Protein AF-A0A556QRV3-F1 (afdb_monomer)

Sequence (104 aa):
MDIDFEKFRHLDGCNVLVKPARPDDQNAVGLRGTIRVHELPTNQGIVKIEIVVSYPERSDMNGRPAHEEIIPLSHTDVMRLLNSEIGDTRVYEFTLDDGGRSVP

Nearest PDB structures (foldseek):
  8vu3-assembly1_e  TM=3.237E-01  e=3.297E+00  Parathermosynechococcus lividus
  1kia-assembly1_D  TM=2.420E-01  e=1.167E+00  Rattus norvegicus

Mean predicted aligned error: 10.45 Å

pLDDT: mean 71.18, std 15.68, range [30.67, 90.38]

Foldseek 3Di:
DADACVVCVVQAQFKEFEFEPDCPPDPRPGFIWGKHWDQDPPPRRHIWIWTWTFDPDPDPPPPDRPDIDIGTDDPVQVVQQVVQQDPPRSYTYGYDDPPPDDDD

Structure (mmCIF, N/CA/C/O backbone):
data_AF-A0A556QRV3-F1
#
_entry.id   AF-A0A556QRV3-F1
#
loop_
_atom_site.group_PDB
_atom_site.id
_atom_site.type_symbol
_atom_site.label_atom_id
_atom_site.label_alt_id
_atom_site.label_comp_id
_atom_site.label_asym_id
_atom_site.label_entity_id
_atom_site.label_seq_id
_atom_site.pdbx_PDB_ins_code
_atom_site.Cartn_x
_atom_site.Cartn_y
_atom_site.Cartn_z
_atom_site.occupancy
_atom_site.B_iso_or_equiv
_atom_site.auth_seq_id
_atom_site.auth_comp_id
_atom_site.auth_asym_id
_atom_site.auth_atom_id
_atom_site.pdbx_PDB_model_num
ATOM 1 N N . MET A 1 1 ? -7.656 15.576 8.539 1.00 52.19 1 MET A N 1
ATOM 2 C CA . MET A 1 1 ? -8.681 14.809 7.810 1.00 52.19 1 MET A CA 1
ATOM 3 C C . MET A 1 1 ? -8.397 13.366 8.148 1.00 52.19 1 MET A C 1
ATOM 5 O O . MET A 1 1 ? -7.306 12.898 7.844 1.00 52.19 1 MET A O 1
ATOM 9 N N . ASP A 1 2 ? -9.286 12.765 8.922 1.00 58.22 2 ASP A N 1
ATOM 10 C CA . ASP A 1 2 ? -9.030 11.547 9.688 1.00 58.22 2 ASP A CA 1
ATOM 11 C C . ASP A 1 2 ? -9.337 10.302 8.840 1.00 58.22 2 ASP A C 1
ATOM 13 O O . ASP A 1 2 ? -10.353 10.243 8.147 1.00 58.22 2 ASP A O 1
ATOM 17 N N . ILE A 1 3 ? -8.419 9.335 8.848 1.00 63.91 3 ILE A N 1
ATOM 18 C CA . ILE A 1 3 ? -8.526 8.047 8.149 1.00 63.91 3 ILE A CA 1
ATOM 19 C C . ILE A 1 3 ? -9.089 7.041 9.155 1.00 63.91 3 ILE A C 1
ATOM 21 O O . ILE A 1 3 ? -8.536 6.902 10.234 1.00 63.91 3 ILE A O 1
ATOM 25 N N . ASP A 1 4 ? -10.178 6.354 8.821 1.00 69.38 4 ASP A N 1
ATOM 26 C CA . ASP A 1 4 ? -10.900 5.464 9.743 1.00 69.38 4 ASP A CA 1
ATOM 27 C C . ASP A 1 4 ? -10.250 4.068 9.834 1.00 69.38 4 ASP A C 1
ATOM 29 O O . ASP A 1 4 ? -10.329 3.291 8.883 1.00 69.38 4 ASP A O 1
ATOM 33 N N . PHE A 1 5 ? -9.619 3.731 10.964 1.00 69.56 5 PHE A N 1
ATOM 34 C CA . PHE A 1 5 ? -8.865 2.478 11.154 1.00 69.56 5 PHE A CA 1
ATOM 35 C C . PHE A 1 5 ? -9.623 1.222 10.741 1.00 69.56 5 PHE A C 1
ATOM 37 O O . PHE A 1 5 ? -9.066 0.378 10.034 1.00 69.56 5 PHE A O 1
ATOM 44 N N . GLU A 1 6 ? -10.896 1.101 11.114 1.00 73.00 6 GLU A N 1
ATOM 45 C CA . GLU A 1 6 ? -11.671 -0.100 10.801 1.00 73.0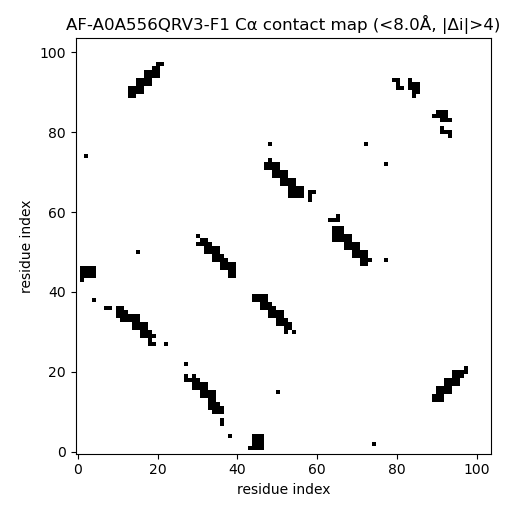0 6 GLU A CA 1
ATOM 46 C C . GLU A 1 6 ? -11.853 -0.285 9.295 1.00 73.00 6 GLU A C 1
ATOM 48 O O . GLU A 1 6 ? -11.839 -1.414 8.797 1.00 73.00 6 GLU A O 1
ATOM 53 N N . LYS A 1 7 ? -11.929 0.820 8.545 1.00 74.06 7 LYS A N 1
ATOM 54 C CA . LYS A 1 7 ? -12.029 0.773 7.087 1.00 74.06 7 LYS A CA 1
ATOM 55 C C . LYS A 1 7 ? -10.744 0.326 6.424 1.00 74.06 7 LYS A C 1
ATOM 57 O O . LYS A 1 7 ? -10.844 -0.256 5.359 1.00 74.06 7 LYS A O 1
ATOM 62 N N . PHE A 1 8 ? -9.571 0.556 7.011 1.00 78.88 8 PHE A N 1
ATOM 63 C CA . PHE A 1 8 ? -8.283 0.245 6.372 1.00 78.88 8 PHE A CA 1
ATOM 64 C C . PHE A 1 8 ? -7.564 -0.954 6.980 1.00 78.88 8 PHE A C 1
ATOM 66 O O . PHE A 1 8 ? -6.621 -1.458 6.381 1.00 78.88 8 PHE A O 1
ATOM 73 N N . ARG A 1 9 ? -8.035 -1.479 8.113 1.00 82.75 9 ARG A N 1
ATOM 74 C CA . ARG A 1 9 ? -7.471 -2.668 8.765 1.00 82.75 9 ARG A CA 1
ATOM 75 C C . ARG A 1 9 ? -7.358 -3.876 7.832 1.00 82.75 9 ARG A C 1
ATOM 77 O O . ARG A 1 9 ? -6.449 -4.680 7.986 1.00 82.75 9 ARG A O 1
ATOM 84 N N . HIS A 1 10 ? -8.260 -4.011 6.860 1.00 83.88 10 HIS A N 1
ATOM 85 C CA . HIS A 1 10 ? -8.222 -5.108 5.891 1.00 83.88 10 HIS A CA 1
ATOM 86 C C . HIS A 1 10 ? -7.042 -5.026 4.905 1.00 83.88 10 HIS A C 1
ATOM 88 O O . HIS A 1 10 ? -6.748 -6.029 4.258 1.00 83.88 10 HIS A O 1
ATOM 94 N N . LEU A 1 11 ? -6.394 -3.861 4.783 1.00 85.50 11 LEU A N 1
ATOM 95 C CA . LEU A 1 11 ? -5.189 -3.674 3.974 1.00 85.50 11 LEU A CA 1
ATOM 96 C C . LEU A 1 11 ? -3.930 -4.171 4.677 1.00 85.50 11 LEU A C 1
ATOM 98 O O . LEU A 1 11 ? -2.942 -4.448 4.003 1.00 85.50 11 LEU A O 1
ATOM 102 N N . ASP A 1 12 ? -3.940 -4.275 6.006 1.00 88.25 12 ASP A N 1
ATOM 103 C CA . ASP A 1 12 ? -2.768 -4.711 6.758 1.00 88.25 12 ASP A CA 1
ATOM 104 C C . ASP A 1 12 ? -2.344 -6.122 6.326 1.00 88.25 12 ASP A C 1
ATOM 106 O O . ASP A 1 12 ? -3.156 -7.048 6.267 1.00 88.25 12 ASP A O 1
ATOM 110 N N . GLY A 1 13 ? -1.073 -6.272 5.954 1.00 87.38 13 GLY A N 1
ATOM 111 C CA . GLY A 1 13 ? -0.528 -7.522 5.429 1.00 87.38 13 GLY A CA 1
ATOM 112 C C . GLY A 1 13 ? -0.846 -7.806 3.956 1.00 87.38 13 GLY A C 1
ATOM 113 O O . GLY A 1 13 ? -0.403 -8.833 3.440 1.00 87.38 13 GLY A O 1
ATOM 114 N N . CYS A 1 14 ? -1.579 -6.936 3.253 1.00 89.38 14 CYS A N 1
ATOM 115 C CA . CYS A 1 14 ? -1.828 -7.114 1.822 1.00 89.3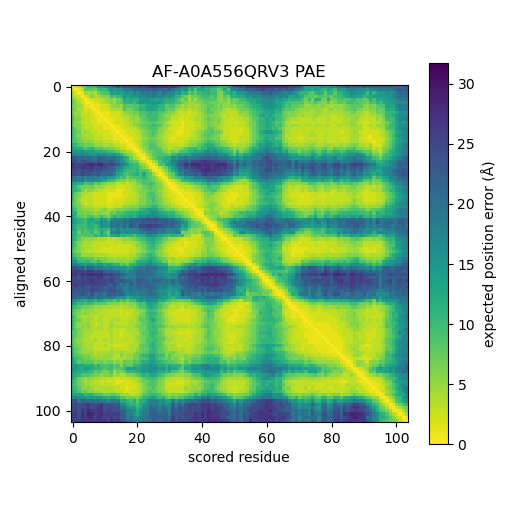8 14 CYS A CA 1
ATOM 116 C C . CYS A 1 14 ? -0.567 -6.846 0.993 1.00 89.38 14 CYS A C 1
ATOM 118 O O . CYS A 1 14 ? 0.260 -5.988 1.318 1.00 89.38 14 CYS A O 1
ATOM 120 N N . ASN A 1 15 ? -0.444 -7.581 -0.112 1.00 88.56 15 ASN A N 1
ATOM 121 C CA . ASN A 1 15 ? 0.677 -7.442 -1.031 1.00 88.56 15 ASN A CA 1
ATOM 122 C C . ASN A 1 15 ? 0.490 -6.206 -1.909 1.00 88.56 15 ASN A C 1
ATOM 124 O O . ASN A 1 15 ? -0.604 -5.949 -2.415 1.00 88.56 15 ASN A O 1
ATOM 128 N N . VAL A 1 16 ? 1.580 -5.487 -2.157 1.00 87.94 16 VAL A N 1
ATOM 129 C CA . VAL A 1 16 ? 1.592 -4.348 -3.072 1.00 87.94 16 VAL A CA 1
ATOM 130 C C . VAL A 1 16 ? 2.747 -4.459 -4.058 1.00 87.94 16 VAL A C 1
ATOM 132 O O . VAL A 1 16 ? 3.872 -4.813 -3.704 1.00 87.94 16 VAL A O 1
ATOM 135 N N . LEU A 1 17 ? 2.450 -4.175 -5.320 1.00 87.06 17 LEU A N 1
ATOM 136 C CA . LEU A 1 17 ? 3.421 -4.039 -6.392 1.00 87.06 17 LEU A CA 1
ATOM 137 C C . LEU A 1 17 ? 3.767 -2.563 -6.539 1.00 87.06 17 LEU A C 1
ATOM 139 O O . LEU A 1 17 ? 2.948 -1.761 -6.984 1.00 87.06 17 LEU A O 1
ATOM 143 N N . VAL A 1 18 ? 4.989 -2.216 -6.162 1.00 82.69 18 VAL A N 1
ATOM 144 C CA . VAL A 1 18 ? 5.518 -0.861 -6.245 1.00 82.69 18 VAL A CA 1
ATOM 145 C C . VAL A 1 18 ? 6.235 -0.695 -7.581 1.00 82.69 18 VAL A C 1
ATOM 147 O O . VAL A 1 18 ? 7.248 -1.339 -7.854 1.00 82.69 18 VAL A O 1
ATOM 150 N N . LYS A 1 19 ? 5.688 0.162 -8.439 1.00 79.06 19 LYS A N 1
ATOM 151 C CA . LYS A 1 19 ? 6.239 0.506 -9.750 1.00 79.06 19 LYS A CA 1
ATOM 152 C C . LYS A 1 19 ? 6.945 1.864 -9.671 1.00 79.06 19 LYS A C 1
ATOM 154 O O . LYS A 1 19 ? 6.394 2.792 -9.079 1.00 79.06 19 LYS A O 1
ATOM 159 N N . PRO A 1 20 ? 8.128 2.033 -10.274 1.00 69.38 20 PRO A N 1
ATOM 160 C CA . PRO A 1 20 ? 8.723 3.358 -10.425 1.00 69.38 20 PRO A CA 1
ATOM 161 C C . PRO A 1 20 ? 7.917 4.193 -11.441 1.00 69.38 20 PRO A C 1
ATOM 163 O O . PRO A 1 20 ? 7.510 3.661 -12.474 1.00 69.38 20 PRO A O 1
ATOM 166 N N . ALA A 1 21 ? 7.686 5.493 -11.189 1.00 65.94 21 ALA A N 1
ATOM 167 C CA . ALA A 1 21 ? 6.993 6.368 -12.155 1.00 65.94 21 ALA A CA 1
ATOM 168 C C . ALA A 1 21 ? 7.780 6.569 -13.453 1.00 65.94 21 ALA A C 1
ATOM 170 O O . ALA A 1 21 ? 7.185 6.765 -14.514 1.00 65.94 21 ALA A O 1
ATOM 171 N N . ARG A 1 22 ? 9.113 6.516 -13.381 1.00 60.72 22 ARG A N 1
ATOM 172 C CA . ARG A 1 22 ? 9.976 6.476 -14.558 1.00 60.72 22 ARG A CA 1
ATOM 173 C C . ARG A 1 22 ? 10.497 5.056 -14.736 1.00 60.72 22 ARG A C 1
ATOM 175 O O . ARG A 1 22 ? 11.274 4.600 -13.896 1.00 60.72 22 ARG A O 1
ATOM 182 N N . PRO A 1 23 ? 10.095 4.347 -15.801 1.00 55.03 23 PRO A N 1
ATOM 183 C CA . PRO A 1 23 ? 10.799 3.148 -16.206 1.00 55.03 23 PRO A CA 1
ATOM 184 C C . PRO A 1 23 ? 12.149 3.599 -16.767 1.00 55.03 23 PRO A C 1
ATOM 186 O O . PRO A 1 23 ? 12.261 3.885 -17.955 1.00 55.03 23 PRO A O 1
ATOM 189 N N . ASP A 1 24 ? 13.155 3.751 -15.907 1.00 53.06 24 ASP A N 1
ATOM 190 C CA . ASP A 1 24 ? 14.523 3.841 -16.404 1.00 53.06 24 ASP A CA 1
ATOM 191 C C . ASP A 1 24 ? 14.897 2.456 -16.946 1.00 53.06 24 ASP A C 1
ATOM 193 O O . ASP A 1 24 ? 14.615 1.414 -16.337 1.00 53.06 24 ASP A O 1
ATOM 197 N N . ASP A 1 25 ? 15.390 2.474 -18.175 1.00 51.25 25 ASP A N 1
ATOM 198 C CA . ASP A 1 25 ? 15.474 1.343 -19.083 1.00 51.25 25 ASP A CA 1
ATOM 199 C C . ASP A 1 25 ? 16.201 0.148 -18.426 1.00 51.25 25 ASP A C 1
ATOM 201 O O . ASP A 1 25 ? 17.228 0.289 -17.764 1.00 51.25 25 ASP A O 1
ATOM 205 N N . GLN A 1 26 ? 15.662 -1.055 -18.643 1.00 42.09 26 GLN A N 1
ATOM 206 C CA . GLN A 1 26 ? 16.223 -2.379 -18.310 1.00 42.09 26 GLN A CA 1
ATOM 207 C C . GLN A 1 26 ? 16.080 -2.958 -16.888 1.00 42.09 26 GLN A C 1
ATOM 209 O O . GLN A 1 26 ? 16.267 -4.166 -16.766 1.00 42.09 26 GLN A O 1
ATOM 214 N N . AS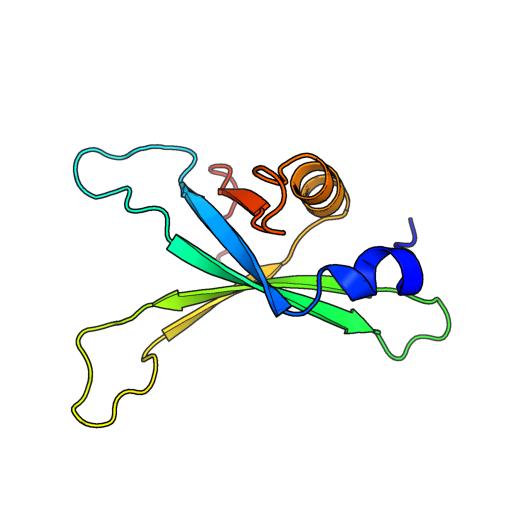N A 1 27 ? 15.685 -2.218 -15.842 1.00 44.41 27 ASN A N 1
ATOM 215 C CA . ASN A 1 27 ? 15.607 -2.792 -14.475 1.00 44.41 27 ASN A CA 1
ATOM 216 C C . ASN A 1 27 ? 14.360 -2.429 -13.649 1.00 44.41 27 ASN A C 1
ATOM 218 O O . ASN A 1 27 ? 14.347 -2.645 -12.438 1.00 44.41 27 ASN A O 1
ATOM 222 N N . ALA A 1 28 ? 13.284 -1.946 -14.276 1.00 48.75 28 ALA A N 1
ATOM 223 C CA . ALA A 1 28 ? 12.010 -1.678 -13.600 1.00 48.75 28 ALA A CA 1
ATOM 224 C C . ALA A 1 28 ? 11.253 -2.977 -13.237 1.00 48.75 28 ALA A C 1
ATOM 226 O O . ALA A 1 28 ? 10.114 -3.202 -13.646 1.00 48.75 28 ALA A O 1
ATOM 227 N N . VAL A 1 29 ? 11.891 -3.871 -12.481 1.00 56.78 29 VAL A N 1
ATOM 228 C CA . VAL A 1 29 ? 11.198 -4.963 -11.804 1.00 56.78 29 VAL A CA 1
ATOM 229 C C . VAL A 1 29 ? 10.340 -4.306 -10.731 1.00 56.78 29 VAL A C 1
ATOM 231 O O . VAL A 1 29 ? 10.871 -3.685 -9.814 1.00 56.78 29 VAL A O 1
ATOM 234 N N . GLY A 1 30 ? 9.015 -4.399 -10.870 1.00 62.81 30 GLY A N 1
ATOM 235 C CA . GLY A 1 30 ? 8.097 -3.930 -9.835 1.00 62.81 30 GLY A CA 1
ATOM 236 C C . GLY A 1 30 ? 8.496 -4.539 -8.492 1.00 62.81 30 GLY A C 1
ATOM 237 O O . GLY A 1 30 ? 8.578 -5.764 -8.359 1.00 62.81 30 GLY A O 1
ATOM 238 N N . LEU A 1 31 ? 8.798 -3.683 -7.522 1.00 75.69 31 LEU A N 1
ATOM 239 C CA . LEU A 1 31 ? 9.230 -4.102 -6.202 1.00 75.69 31 LEU A CA 1
ATOM 240 C C . LEU A 1 31 ? 8.026 -4.651 -5.445 1.00 75.69 31 LEU A C 1
ATOM 242 O O . LEU A 1 31 ? 6.923 -4.110 -5.520 1.00 75.69 31 LEU A O 1
ATOM 246 N N . ARG A 1 32 ? 8.223 -5.753 -4.726 1.00 82.94 32 ARG A N 1
ATOM 247 C CA . ARG A 1 32 ? 7.166 -6.338 -3.903 1.00 82.94 32 ARG A CA 1
ATOM 248 C C . ARG A 1 32 ? 7.263 -5.759 -2.505 1.00 82.94 32 ARG A C 1
ATOM 250 O O . ARG A 1 32 ? 8.308 -5.857 -1.867 1.00 82.94 32 ARG A O 1
ATOM 257 N N . GLY A 1 33 ? 6.166 -5.179 -2.046 1.00 87.12 33 GLY A N 1
ATOM 258 C CA . GLY A 1 33 ? 6.019 -4.695 -0.688 1.00 87.12 33 GLY A CA 1
ATOM 259 C C . GLY A 1 33 ? 4.807 -5.294 0.008 1.00 87.12 33 GLY A C 1
ATOM 260 O O . GLY A 1 33 ? 3.991 -5.998 -0.590 1.00 87.12 33 GLY A O 1
ATOM 261 N N . THR A 1 34 ? 4.697 -4.990 1.293 1.00 90.19 34 THR A N 1
ATOM 262 C CA . THR A 1 34 ? 3.534 -5.300 2.126 1.00 90.19 34 THR A CA 1
ATOM 263 C C . THR A 1 34 ? 2.997 -4.010 2.723 1.00 90.19 34 THR A C 1
ATOM 265 O O . THR A 1 34 ? 3.774 -3.160 3.159 1.00 90.19 34 THR A O 1
ATOM 268 N N . ILE A 1 35 ? 1.679 -3.854 2.753 1.00 90.38 35 ILE A N 1
ATOM 269 C CA . ILE A 1 35 ? 1.035 -2.714 3.407 1.00 90.38 35 ILE A CA 1
ATOM 270 C C . ILE A 1 35 ? 1.021 -2.961 4.919 1.00 90.38 35 ILE A C 1
ATOM 272 O O . ILE A 1 35 ? 0.635 -4.039 5.371 1.00 90.38 35 ILE A O 1
ATOM 276 N N . ARG A 1 36 ? 1.430 -1.961 5.700 1.00 89.81 36 ARG A N 1
ATOM 277 C CA . ARG A 1 36 ? 1.297 -1.936 7.160 1.00 89.81 36 ARG A CA 1
ATOM 278 C C . ARG A 1 36 ? 0.379 -0.804 7.586 1.00 89.81 36 ARG A C 1
ATOM 280 O O . ARG A 1 36 ? 0.521 0.330 7.126 1.00 89.81 36 ARG A O 1
ATOM 287 N N . VAL A 1 37 ? -0.542 -1.118 8.486 1.00 88.00 37 VAL A N 1
ATOM 288 C CA . VAL A 1 37 ? -1.526 -0.185 9.032 1.00 88.00 37 VAL A CA 1
ATOM 289 C C . VAL A 1 37 ? -1.307 -0.082 10.537 1.00 88.00 37 VAL A C 1
ATOM 291 O O . VAL A 1 37 ? -1.516 -1.037 11.278 1.00 88.00 37 VAL A O 1
ATOM 294 N N . HIS A 1 38 ? -0.903 1.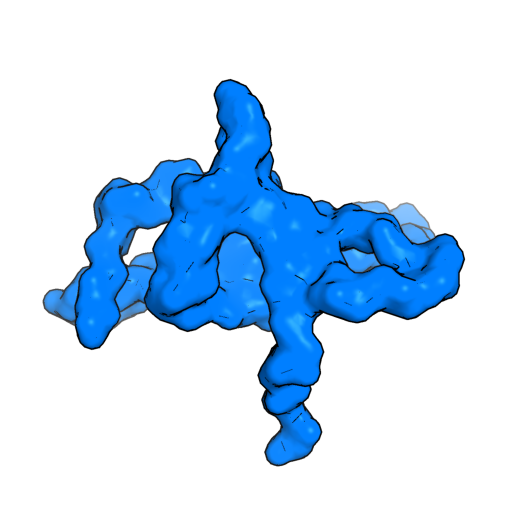096 11.000 1.00 85.00 38 HIS A N 1
ATOM 295 C CA . HIS A 1 38 ? -0.669 1.374 12.413 1.00 85.00 38 HIS A CA 1
ATOM 296 C C . HIS A 1 38 ? -1.785 2.241 12.974 1.00 85.00 38 HIS A C 1
ATOM 298 O O . HIS A 1 38 ? -2.081 3.314 12.442 1.00 85.00 38 HIS A O 1
ATOM 304 N N . GLU A 1 39 ? -2.355 1.803 14.089 1.00 80.19 39 GLU A N 1
ATOM 305 C CA . GLU A 1 39 ? -3.200 2.640 14.931 1.00 80.19 39 GLU A CA 1
ATOM 306 C C . GLU A 1 39 ? -2.299 3.529 15.797 1.00 80.19 39 GLU A C 1
ATOM 308 O O . GLU A 1 39 ? -1.447 3.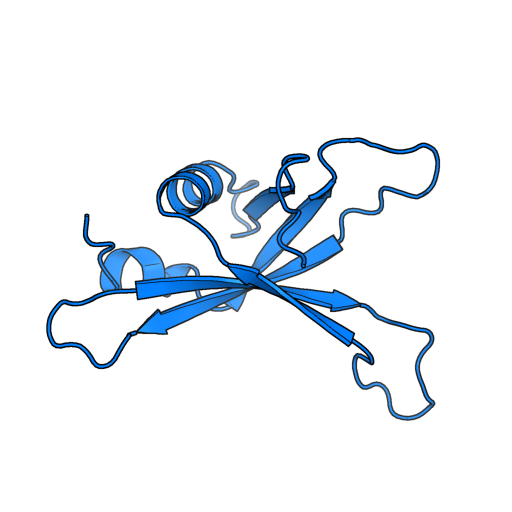033 16.540 1.00 80.19 39 GLU A O 1
ATOM 313 N N . LEU A 1 40 ? -2.432 4.853 15.682 1.00 76.62 40 LEU A N 1
ATOM 314 C CA . LEU A 1 40 ? -1.692 5.762 16.550 1.00 76.62 40 LEU A CA 1
ATOM 315 C C . LEU A 1 40 ? -2.403 5.881 17.907 1.00 76.62 40 LEU A C 1
ATOM 317 O O . LEU A 1 40 ? -3.625 5.984 17.952 1.00 76.62 40 LEU A O 1
ATOM 321 N N . PRO A 1 41 ? -1.655 5.945 19.025 1.00 68.06 41 PRO A N 1
ATOM 322 C CA . PRO A 1 41 ? -2.219 5.967 20.378 1.00 68.06 41 PRO A CA 1
ATOM 323 C C . PRO A 1 41 ? -2.966 7.265 20.730 1.00 68.06 41 PRO A C 1
ATOM 325 O O . PRO A 1 41 ? -3.448 7.420 21.852 1.00 68.06 41 PRO A O 1
ATOM 328 N N . THR A 1 42 ? -3.054 8.232 19.815 1.00 60.41 42 THR A N 1
ATOM 329 C CA . THR A 1 42 ? -3.894 9.408 20.014 1.00 60.41 42 THR A CA 1
ATOM 330 C C . THR A 1 42 ? -5.355 9.006 19.850 1.00 60.41 42 THR A C 1
ATOM 332 O O . THR A 1 42 ? -5.740 8.399 18.858 1.00 60.41 42 THR A O 1
ATOM 335 N N . ASN A 1 43 ? -6.182 9.397 20.822 1.00 56.00 43 ASN A N 1
ATOM 336 C CA . ASN A 1 43 ? -7.628 9.145 20.964 1.00 56.00 43 ASN A CA 1
ATOM 337 C C . ASN A 1 43 ? -8.514 9.684 19.804 1.00 56.00 43 ASN A C 1
ATOM 339 O O . ASN A 1 43 ? -9.696 9.959 19.985 1.00 56.00 43 ASN A O 1
ATOM 343 N N . GLN A 1 44 ? -7.916 9.926 18.640 1.00 56.81 44 GLN A N 1
ATOM 344 C CA . GLN A 1 44 ? -8.464 10.529 17.432 1.00 56.81 44 GLN A CA 1
ATOM 345 C C . GLN A 1 44 ? -8.617 9.510 16.290 1.00 56.81 44 GLN A C 1
ATOM 347 O O . GLN A 1 44 ? -9.047 9.891 15.208 1.00 56.81 44 GLN A O 1
ATOM 352 N N . GLY A 1 45 ? -8.273 8.233 16.505 1.00 57.34 45 GLY A N 1
ATOM 353 C CA . GLY A 1 45 ? -8.397 7.199 15.472 1.00 57.34 45 GLY A CA 1
ATOM 354 C C . GLY A 1 45 ? -7.489 7.453 14.268 1.00 57.34 45 GLY A C 1
ATOM 355 O O . GLY A 1 45 ? -7.832 7.080 13.154 1.00 57.34 45 GLY A O 1
ATOM 356 N N . ILE A 1 46 ? -6.354 8.132 14.472 1.00 58.66 46 ILE A N 1
ATOM 357 C CA . ILE A 1 46 ? -5.433 8.461 13.384 1.00 58.66 46 ILE A CA 1
ATOM 358 C C . ILE A 1 46 ? -4.674 7.198 12.995 1.00 58.66 46 ILE A C 1
ATOM 360 O O . ILE A 1 46 ? -4.009 6.564 13.815 1.00 58.66 46 ILE A O 1
ATOM 364 N N . VAL A 1 47 ? -4.748 6.873 11.712 1.00 73.06 47 VAL A N 1
ATOM 365 C CA . VAL A 1 47 ? -4.111 5.700 11.129 1.00 73.06 47 VAL A CA 1
ATOM 366 C C . VAL A 1 47 ? -2.908 6.142 10.325 1.00 73.06 47 VAL A C 1
ATOM 368 O O . VAL A 1 47 ? -3.017 7.020 9.467 1.00 73.06 47 VAL A O 1
ATOM 371 N N . LYS A 1 48 ? -1.762 5.509 10.567 1.00 82.50 48 LYS A N 1
ATOM 372 C CA . LYS A 1 48 ? -0.604 5.619 9.683 1.00 82.50 48 LYS A CA 1
ATOM 373 C C . LYS A 1 48 ? -0.567 4.388 8.786 1.00 82.50 48 LYS A C 1
ATOM 375 O O . LYS A 1 48 ? -0.483 3.273 9.287 1.00 82.50 48 LYS A O 1
ATOM 380 N N . ILE A 1 49 ? -0.612 4.595 7.474 1.00 85.50 49 ILE A N 1
ATOM 381 C CA . ILE A 1 49 ? -0.471 3.523 6.484 1.00 85.50 49 ILE A CA 1
ATOM 382 C C . ILE A 1 49 ? 0.870 3.701 5.782 1.00 85.50 49 ILE A C 1
ATOM 384 O O . ILE A 1 49 ? 1.229 4.806 5.371 1.00 85.50 49 ILE A O 1
ATOM 388 N N . GLU A 1 50 ? 1.627 2.622 5.669 1.00 89.69 50 GLU A N 1
ATOM 389 C CA . GLU A 1 50 ? 2.936 2.610 5.025 1.00 89.69 50 GLU A CA 1
ATOM 390 C C . GLU A 1 50 ? 3.113 1.343 4.189 1.00 89.69 50 GLU A C 1
ATOM 392 O O . GLU A 1 50 ? 2.522 0.303 4.475 1.00 89.69 50 GLU A O 1
ATOM 397 N N . ILE A 1 51 ? 3.925 1.432 3.141 1.00 88.50 51 ILE A N 1
ATOM 398 C CA . ILE A 1 51 ? 4.348 0.276 2.355 1.00 88.50 51 ILE A CA 1
ATOM 399 C C . ILE A 1 51 ? 5.757 -0.091 2.793 1.00 88.50 51 ILE A C 1
ATOM 401 O O . ILE A 1 51 ? 6.646 0.755 2.794 1.00 88.50 51 ILE A O 1
ATOM 405 N N . VAL A 1 52 ? 5.965 -1.358 3.133 1.00 88.50 52 VAL A N 1
ATOM 406 C CA . VAL A 1 52 ? 7.285 -1.904 3.440 1.00 88.50 52 VAL A CA 1
ATOM 407 C C . VAL A 1 52 ? 7.760 -2.715 2.252 1.00 88.50 52 VAL A C 1
ATOM 409 O O . VAL A 1 52 ? 7.180 -3.754 1.938 1.00 88.50 52 VAL A O 1
ATOM 412 N N . VAL A 1 53 ? 8.804 -2.235 1.587 1.00 84.62 53 VAL A N 1
ATOM 413 C CA . VAL A 1 53 ? 9.463 -2.925 0.480 1.00 84.62 53 VAL A CA 1
ATOM 414 C C . VAL A 1 53 ? 10.701 -3.623 1.021 1.00 84.62 53 VAL A C 1
ATOM 416 O O . VAL A 1 53 ? 11.604 -2.979 1.550 1.00 84.62 53 VAL A O 1
ATOM 419 N N . SER A 1 54 ? 10.753 -4.946 0.893 1.00 74.19 54 SER A N 1
ATOM 420 C CA . SER A 1 54 ? 11.927 -5.726 1.285 1.00 74.19 54 SER A CA 1
ATOM 421 C C . SER A 1 54 ? 12.805 -5.958 0.063 1.00 74.19 54 SER A C 1
ATOM 423 O O . SER A 1 54 ? 12.389 -6.625 -0.887 1.00 74.19 54 SER A O 1
ATOM 425 N N . TYR A 1 55 ? 14.031 -5.445 0.094 1.00 70.75 55 TYR A N 1
ATOM 426 C CA . TYR A 1 55 ? 15.004 -5.703 -0.956 1.00 70.75 55 TYR A CA 1
ATOM 427 C C . TYR A 1 55 ? 15.780 -6.975 -0.620 1.00 70.75 55 TYR A C 1
ATOM 429 O O . TYR A 1 55 ? 16.448 -7.042 0.420 1.00 70.75 55 TYR A O 1
ATOM 437 N N . PRO A 1 56 ? 15.734 -7.998 -1.489 1.00 59.22 56 PRO A N 1
ATOM 438 C CA . PRO A 1 56 ? 16.682 -9.086 -1.410 1.00 59.22 56 PRO A CA 1
ATOM 439 C C . PRO A 1 56 ? 18.013 -8.558 -1.953 1.00 59.22 56 PRO A C 1
ATOM 441 O O . PRO A 1 56 ? 18.355 -8.804 -3.109 1.00 59.22 56 PRO A O 1
ATOM 444 N N . GLU A 1 57 ? 18.786 -7.813 -1.156 1.00 54.41 57 GLU A N 1
ATOM 445 C CA . GLU A 1 57 ? 20.215 -7.787 -1.462 1.00 54.41 57 GLU A CA 1
ATOM 446 C C . GLU A 1 57 ? 20.706 -9.227 -1.383 1.00 54.41 57 GLU A C 1
ATOM 448 O O . GLU A 1 57 ? 20.215 -10.008 -0.560 1.00 54.41 57 GLU A O 1
A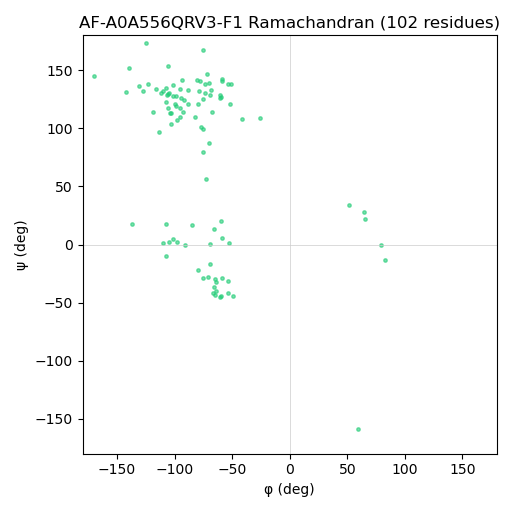TOM 453 N N . ARG A 1 58 ? 21.599 -9.582 -2.314 1.00 48.75 58 ARG A N 1
ATOM 454 C CA . ARG A 1 58 ? 22.270 -10.882 -2.405 1.00 48.75 58 ARG A CA 1
ATOM 455 C C . ARG A 1 58 ? 22.340 -11.518 -1.031 1.00 48.75 58 ARG A C 1
ATOM 457 O O . ARG A 1 58 ? 23.080 -11.014 -0.198 1.00 48.75 58 ARG A O 1
ATOM 464 N N . SER A 1 59 ? 21.542 -12.571 -0.830 1.00 43.53 59 SER A N 1
ATOM 465 C CA . SER A 1 59 ? 21.412 -13.237 0.456 1.00 43.53 59 SER A CA 1
ATOM 466 C C . SER A 1 59 ? 22.782 -13.372 1.100 1.00 43.53 59 SER A C 1
ATOM 468 O O . SER A 1 59 ? 23.587 -14.209 0.686 1.00 43.53 59 SER A O 1
ATOM 470 N N . ASP A 1 60 ? 23.025 -12.596 2.152 1.00 50.56 60 ASP A N 1
ATOM 471 C CA . ASP A 1 60 ? 23.908 -13.077 3.193 1.00 50.56 60 ASP A CA 1
ATOM 472 C C . ASP A 1 60 ? 23.366 -14.465 3.555 1.00 50.56 60 ASP A C 1
ATOM 474 O O . ASP A 1 60 ? 22.144 -14.659 3.593 1.00 50.56 60 ASP A O 1
ATOM 478 N N . MET A 1 61 ? 24.246 -15.448 3.753 1.00 54.59 61 MET A N 1
ATOM 479 C CA . MET A 1 61 ? 23.938 -16.889 3.867 1.00 54.59 61 MET A CA 1
ATOM 480 C C . MET A 1 61 ? 22.849 -17.277 4.904 1.00 54.59 61 MET A C 1
ATOM 482 O O . MET A 1 61 ? 22.532 -18.452 5.050 1.00 54.59 61 MET A O 1
ATOM 486 N N . ASN A 1 62 ? 22.250 -16.305 5.596 1.00 57.41 62 ASN A N 1
ATOM 487 C CA . ASN A 1 62 ? 21.236 -16.423 6.635 1.00 57.41 62 ASN A CA 1
ATOM 488 C C . ASN A 1 62 ? 19.800 -16.044 6.200 1.00 57.41 62 ASN A C 1
ATOM 490 O O . ASN A 1 62 ? 18.909 -16.062 7.048 1.00 57.41 62 ASN A O 1
ATOM 494 N N . GLY A 1 63 ? 19.548 -15.691 4.930 1.00 54.34 63 GLY A N 1
ATOM 495 C CA . GLY A 1 63 ? 18.181 -15.564 4.384 1.00 54.34 63 GLY A CA 1
ATOM 496 C C . GLY A 1 63 ? 17.317 -14.444 4.985 1.00 54.34 63 GLY A C 1
ATOM 497 O O . GLY A 1 63 ? 16.091 -14.516 4.925 1.00 54.34 63 GLY A O 1
ATOM 498 N N . ARG A 1 64 ? 17.935 -13.419 5.581 1.00 52.97 64 ARG A N 1
ATOM 499 C CA . ARG A 1 64 ? 17.240 -12.223 6.080 1.00 52.97 64 ARG A CA 1
ATOM 500 C C . ARG A 1 64 ? 17.247 -11.137 4.997 1.00 52.97 64 ARG A C 1
ATOM 502 O O . ARG A 1 64 ? 18.268 -11.014 4.321 1.00 52.97 64 ARG A O 1
ATOM 509 N N . PRO A 1 65 ? 16.162 -10.360 4.818 1.00 56.25 65 PRO A N 1
ATOM 510 C CA . PRO A 1 65 ? 16.213 -9.178 3.965 1.00 56.25 65 PRO A CA 1
ATOM 511 C C . PRO A 1 65 ? 17.259 -8.214 4.533 1.00 56.25 65 PRO A C 1
ATOM 513 O O . PRO A 1 65 ? 17.233 -7.899 5.722 1.00 56.25 65 PRO A O 1
ATOM 516 N N . ALA A 1 66 ? 18.209 -7.804 3.695 1.00 58.16 66 ALA A N 1
ATOM 517 C CA . ALA A 1 66 ? 19.303 -6.929 4.109 1.00 58.16 66 ALA A CA 1
ATOM 518 C C . ALA A 1 66 ? 18.837 -5.477 4.293 1.00 58.16 66 ALA A C 1
ATOM 520 O O . ALA A 1 66 ? 19.382 -4.748 5.120 1.00 58.16 66 ALA A O 1
ATOM 521 N N . HIS A 1 67 ? 17.802 -5.073 3.548 1.00 70.06 67 HIS A N 1
ATOM 522 C CA . HIS A 1 67 ? 17.279 -3.716 3.558 1.00 70.06 67 HIS A CA 1
ATOM 523 C C . HIS A 1 67 ? 15.750 -3.707 3.439 1.00 70.06 67 HIS A C 1
ATOM 525 O O . HIS A 1 67 ? 15.174 -4.361 2.565 1.00 70.06 67 HIS A O 1
ATOM 531 N N . GLU A 1 68 ? 15.098 -2.956 4.325 1.00 78.94 68 GLU A N 1
ATOM 532 C CA . GLU A 1 68 ? 13.679 -2.616 4.229 1.00 78.94 68 GLU A CA 1
ATOM 533 C C . GLU A 1 68 ? 13.561 -1.116 3.960 1.00 78.94 68 GLU A C 1
ATOM 535 O O . GLU A 1 68 ? 14.151 -0.305 4.675 1.00 78.94 68 GLU A O 1
ATOM 540 N N . GLU A 1 69 ? 12.776 -0.750 2.954 1.00 82.69 69 GLU A N 1
ATOM 541 C CA . GLU A 1 69 ? 12.389 0.633 2.699 1.00 82.69 69 GLU A CA 1
ATOM 542 C C . GLU A 1 69 ? 10.937 0.832 3.125 1.00 82.69 69 GLU A C 1
ATOM 544 O O . GLU A 1 69 ? 10.054 0.048 2.769 1.00 82.69 69 GLU A O 1
ATOM 549 N N . ILE A 1 70 ? 10.696 1.883 3.906 1.00 86.19 70 ILE A N 1
ATOM 550 C CA . ILE A 1 70 ? 9.365 2.248 4.387 1.00 86.19 70 ILE A CA 1
ATOM 551 C C . ILE A 1 70 ? 8.904 3.474 3.609 1.00 86.19 70 ILE A C 1
ATOM 553 O O . ILE A 1 70 ? 9.488 4.550 3.732 1.00 86.19 70 ILE A O 1
ATOM 557 N N . ILE A 1 71 ? 7.823 3.318 2.853 1.00 86.06 71 ILE A N 1
ATOM 558 C CA . ILE A 1 71 ? 7.200 4.380 2.070 1.00 86.06 71 ILE A CA 1
ATOM 559 C C . ILE A 1 71 ? 5.941 4.832 2.825 1.00 86.06 71 ILE A C 1
ATOM 561 O O . ILE A 1 71 ? 4.934 4.115 2.818 1.00 86.06 71 ILE A O 1
ATOM 565 N N . PRO A 1 72 ? 5.965 5.984 3.519 1.00 85.94 72 PRO A N 1
ATOM 566 C CA . PRO A 1 72 ? 4.778 6.509 4.182 1.00 85.94 72 PRO A CA 1
ATOM 567 C C . PRO A 1 72 ? 3.749 6.957 3.137 1.00 85.94 72 PRO A C 1
ATOM 569 O O . PRO A 1 72 ? 4.095 7.674 2.199 1.00 85.94 72 PRO A O 1
ATOM 572 N N . LEU A 1 73 ? 2.483 6.565 3.304 1.00 83.69 73 LEU A N 1
ATOM 573 C CA . LEU A 1 73 ? 1.414 6.958 2.387 1.00 83.69 73 LEU A CA 1
ATOM 574 C C . LEU A 1 73 ? 0.664 8.183 2.905 1.00 83.69 73 LEU A C 1
ATOM 576 O O . LEU A 1 73 ? 0.254 8.238 4.067 1.00 83.69 73 LEU A O 1
ATOM 580 N N . SER A 1 74 ? 0.435 9.158 2.025 1.00 83.62 74 SER A N 1
ATOM 581 C CA . SER A 1 74 ? -0.507 10.241 2.299 1.00 83.62 74 SER A CA 1
ATOM 582 C C . SER A 1 74 ? -1.956 9.759 2.162 1.00 83.62 74 SER A C 1
ATOM 584 O O . SER A 1 74 ? -2.237 8.713 1.580 1.00 83.62 74 SER A O 1
ATOM 586 N N . HIS A 1 75 ? -2.917 10.559 2.631 1.00 78.81 75 HIS A N 1
ATOM 587 C CA . HIS A 1 75 ? -4.341 10.276 2.419 1.00 78.81 75 HIS A CA 1
ATOM 588 C C . HIS A 1 75 ? -4.681 10.069 0.931 1.00 78.81 75 HIS A C 1
ATOM 590 O O . HIS A 1 75 ? -5.427 9.160 0.576 1.00 78.81 75 HIS A O 1
ATOM 596 N N . THR A 1 76 ? -4.115 10.893 0.046 1.00 82.06 76 THR A N 1
ATOM 597 C CA . THR A 1 76 ? -4.326 10.773 -1.403 1.00 82.06 76 THR A CA 1
ATOM 598 C C . THR A 1 76 ? -3.771 9.455 -1.938 1.00 82.06 76 THR A C 1
ATOM 600 O O . THR A 1 76 ? -4.425 8.806 -2.751 1.00 82.06 76 THR A O 1
ATOM 603 N N . ASP A 1 77 ? -2.606 9.035 -1.450 1.00 85.06 77 ASP A N 1
ATOM 604 C CA . ASP A 1 77 ? -1.964 7.781 -1.852 1.00 85.06 77 ASP A CA 1
ATOM 605 C C . ASP A 1 77 ? -2.765 6.566 -1.399 1.00 85.06 77 ASP A C 1
ATOM 607 O O . ASP A 1 77 ? -2.980 5.647 -2.182 1.00 85.06 77 ASP A O 1
ATOM 611 N N . VAL A 1 78 ? -3.282 6.594 -0.170 1.00 82.25 78 VAL A N 1
ATOM 612 C CA . VAL A 1 78 ? -4.169 5.555 0.365 1.00 82.25 78 VAL A CA 1
ATOM 613 C C . VAL A 1 78 ? -5.434 5.427 -0.485 1.00 82.25 78 VAL A C 1
ATOM 615 O O . VAL A 1 78 ? -5.835 4.321 -0.840 1.00 82.25 78 VAL A O 1
ATOM 618 N N . MET A 1 79 ? -6.050 6.550 -0.863 1.00 84.06 79 MET A N 1
ATOM 619 C CA . MET A 1 79 ? -7.237 6.529 -1.722 1.00 84.06 79 MET A CA 1
ATOM 620 C C . MET A 1 79 ? -6.916 6.008 -3.127 1.00 84.06 79 MET A C 1
ATOM 622 O O . MET A 1 79 ? -7.727 5.290 -3.707 1.00 84.06 79 MET A O 1
ATOM 626 N N . ARG A 1 80 ? -5.741 6.324 -3.683 1.00 83.69 80 ARG A N 1
ATOM 627 C CA . ARG A 1 80 ? -5.283 5.745 -4.957 1.00 83.69 80 ARG A CA 1
ATOM 628 C C . ARG A 1 80 ? -5.058 4.239 -4.838 1.00 83.69 80 ARG A C 1
ATOM 630 O O . ARG A 1 80 ? -5.507 3.506 -5.710 1.00 83.69 80 ARG A O 1
ATOM 637 N N . LEU A 1 81 ? -4.428 3.800 -3.750 1.00 84.50 81 LEU A N 1
ATOM 638 C CA . LEU A 1 81 ? -4.142 2.398 -3.465 1.00 84.50 81 LEU A CA 1
ATOM 639 C C . LEU A 1 81 ? -5.428 1.574 -3.361 1.00 84.50 81 LEU A C 1
ATOM 641 O O . LEU A 1 81 ? -5.538 0.534 -3.986 1.00 84.50 81 LEU A O 1
ATOM 645 N N . LEU A 1 82 ? -6.449 2.068 -2.658 1.00 83.00 82 LEU A N 1
ATOM 646 C CA . LEU A 1 82 ? -7.746 1.383 -2.590 1.00 83.00 82 LEU A CA 1
ATOM 647 C C . LEU A 1 82 ? -8.405 1.169 -3.960 1.00 83.00 82 LEU A C 1
ATOM 649 O O . LEU A 1 82 ? -9.164 0.223 -4.134 1.00 83.00 82 LEU A O 1
ATOM 653 N N . ASN A 1 83 ? -8.137 2.049 -4.925 1.00 84.19 83 ASN A N 1
ATOM 654 C CA . ASN A 1 83 ? -8.679 1.944 -6.279 1.00 84.19 83 ASN A CA 1
ATOM 655 C C . ASN A 1 83 ? -7.764 1.158 -7.235 1.00 84.19 83 ASN A C 1
ATOM 657 O O . ASN A 1 83 ? -8.102 1.024 -8.410 1.00 84.19 83 ASN A O 1
ATOM 661 N N . SER A 1 84 ? -6.612 0.668 -6.768 1.00 83.25 84 SER A N 1
ATOM 662 C CA . SER A 1 84 ? -5.610 -0.027 -7.586 1.00 83.25 84 SER A CA 1
ATOM 663 C C . SER A 1 84 ? -5.538 -1.535 -7.326 1.00 83.25 84 SER A C 1
ATOM 665 O O . SER A 1 84 ? -4.547 -2.176 -7.682 1.00 83.25 84 SER A O 1
ATOM 667 N N . GLU A 1 85 ? -6.569 -2.110 -6.702 1.00 83.38 85 GLU A N 1
ATOM 668 C CA . GLU A 1 85 ? -6.678 -3.556 -6.510 1.00 83.38 85 GLU A CA 1
ATOM 669 C C . GLU A 1 85 ? -6.699 -4.292 -7.864 1.00 83.38 85 GLU A C 1
ATOM 671 O O . GLU A 1 85 ? -7.479 -3.970 -8.765 1.00 83.38 85 GLU A O 1
ATOM 676 N N . ILE A 1 86 ? -5.829 -5.293 -8.015 1.00 77.62 86 ILE A N 1
ATOM 677 C CA . ILE A 1 86 ? -5.716 -6.127 -9.212 1.00 77.62 86 ILE A CA 1
ATOM 678 C C . ILE A 1 86 ? -6.477 -7.441 -9.009 1.00 77.62 86 ILE A C 1
ATOM 680 O O . ILE A 1 86 ? -6.007 -8.373 -8.342 1.00 77.62 86 ILE A O 1
ATOM 684 N N . GLY A 1 87 ? -7.622 -7.549 -9.681 1.00 72.56 87 GLY A N 1
ATOM 685 C CA . GLY A 1 87 ? -8.453 -8.755 -9.664 1.00 72.56 87 GLY A CA 1
ATOM 686 C C . GLY A 1 87 ? -8.924 -9.127 -8.254 1.00 72.56 87 GLY A C 1
ATOM 687 O O . GLY A 1 87 ? -8.911 -8.305 -7.349 1.00 72.56 87 GLY A O 1
ATOM 688 N N . ASP A 1 88 ? -9.300 -10.388 -8.044 1.00 70.25 88 ASP A N 1
ATOM 689 C CA . ASP A 1 88 ? -9.834 -10.869 -6.756 1.00 70.25 88 ASP A CA 1
ATOM 690 C C . ASP A 1 88 ? -8.751 -11.288 -5.737 1.00 70.25 88 ASP A C 1
ATOM 692 O O . ASP A 1 88 ? -9.019 -12.027 -4.788 1.00 70.25 88 ASP A O 1
ATOM 696 N N . THR A 1 89 ? -7.493 -10.883 -5.940 1.00 67.62 89 THR A N 1
ATOM 697 C CA . THR A 1 89 ? -6.347 -11.422 -5.179 1.00 67.62 89 THR A CA 1
ATOM 698 C C . THR A 1 89 ? -5.840 -10.520 -4.052 1.00 67.62 89 THR A C 1
ATOM 700 O O . THR A 1 89 ? -4.849 -10.873 -3.410 1.00 67.62 89 THR A O 1
ATOM 703 N N . ARG A 1 90 ? -6.506 -9.386 -3.771 1.00 78.06 90 ARG A N 1
ATOM 704 C CA . ARG A 1 90 ? -6.066 -8.376 -2.782 1.00 78.06 90 ARG A CA 1
ATOM 705 C C . ARG A 1 90 ? -4.616 -7.925 -2.981 1.00 78.06 90 ARG A C 1
ATOM 707 O O . ARG A 1 90 ? -3.879 -7.680 -2.023 1.00 78.06 90 ARG A O 1
ATOM 714 N N . VAL A 1 91 ? -4.188 -7.883 -4.238 1.00 84.62 91 VAL A N 1
ATOM 715 C CA . VAL A 1 91 ? -2.892 -7.343 -4.640 1.00 84.62 91 VAL A CA 1
ATOM 716 C C . VAL A 1 91 ? -3.132 -5.928 -5.124 1.00 84.62 91 VAL A C 1
ATOM 718 O O . VAL A 1 91 ? -3.970 -5.718 -5.993 1.00 84.62 91 VAL A O 1
ATOM 721 N N . TYR A 1 92 ? -2.393 -4.971 -4.584 1.00 87.69 92 TYR A N 1
ATOM 722 C CA . TYR A 1 92 ? -2.535 -3.562 -4.938 1.00 87.69 92 TYR A CA 1
ATOM 723 C C . TYR A 1 92 ? -1.375 -3.092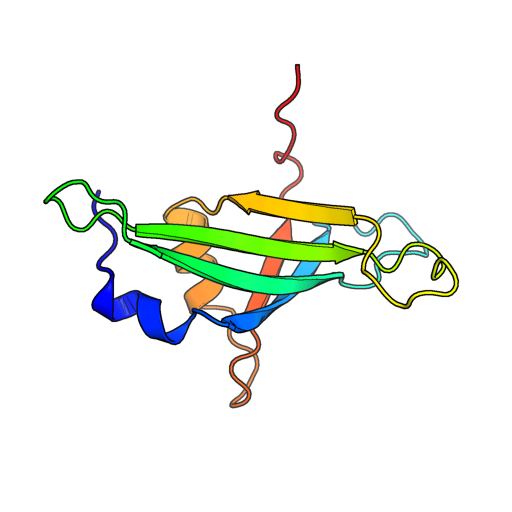 -5.811 1.00 87.69 92 TYR A C 1
ATOM 725 O O . TYR A 1 92 ? -0.266 -3.617 -5.707 1.00 87.69 92 TYR A O 1
ATOM 733 N N . GLU A 1 93 ? -1.596 -2.075 -6.641 1.00 86.56 93 GLU A N 1
ATOM 734 C CA . GLU A 1 93 ? -0.512 -1.392 -7.359 1.00 86.56 93 GLU A CA 1
ATOM 735 C C . GLU A 1 93 ? -0.253 -0.007 -6.788 1.00 86.56 93 GLU A C 1
ATOM 737 O O . GLU A 1 93 ? -1.168 0.788 -6.583 1.00 86.56 93 GLU A O 1
ATOM 742 N N . PHE A 1 94 ? 1.015 0.321 -6.583 1.00 85.38 94 PHE A N 1
ATOM 743 C CA . PHE A 1 94 ? 1.425 1.654 -6.178 1.00 85.38 94 PHE A CA 1
ATOM 744 C C . PHE A 1 94 ? 2.496 2.169 -7.128 1.00 85.38 94 PHE A C 1
ATOM 746 O O . PHE A 1 94 ? 3.446 1.455 -7.429 1.00 85.38 94 PHE A O 1
ATOM 753 N N . THR A 1 95 ? 2.350 3.398 -7.617 1.00 81.38 95 THR A N 1
ATOM 754 C CA . THR A 1 95 ? 3.362 4.025 -8.475 1.00 81.38 95 THR A CA 1
ATOM 755 C C . THR A 1 95 ? 4.080 5.105 -7.681 1.00 81.38 95 THR A C 1
ATOM 757 O O . THR A 1 95 ? 3.437 6.015 -7.167 1.00 81.38 95 THR A O 1
ATOM 760 N N . LEU A 1 96 ? 5.404 5.001 -7.575 1.00 72.75 96 LEU A N 1
ATOM 761 C CA . LEU A 1 96 ? 6.238 6.005 -6.920 1.00 72.75 96 LEU A CA 1
ATOM 762 C C . LEU A 1 96 ? 6.373 7.221 -7.829 1.00 72.75 96 LEU A C 1
ATOM 764 O O . LEU A 1 96 ? 7.185 7.196 -8.751 1.00 72.75 96 LEU A O 1
ATOM 768 N N . ASP A 1 97 ? 5.594 8.270 -7.570 1.00 64.44 97 ASP A N 1
ATOM 769 C CA . ASP A 1 97 ? 5.760 9.570 -8.220 1.00 64.44 97 ASP A CA 1
ATOM 770 C C . ASP A 1 97 ? 7.180 10.124 -7.942 1.00 64.44 97 ASP A C 1
ATOM 772 O O . ASP A 1 97 ? 7.707 9.994 -6.835 1.00 64.44 97 ASP A O 1
ATOM 776 N N . ASP A 1 98 ? 7.797 10.783 -8.935 1.00 47.94 98 ASP A N 1
ATOM 777 C CA . ASP A 1 98 ? 9.183 11.327 -8.937 1.00 47.94 98 ASP A CA 1
ATOM 778 C C . ASP A 1 98 ? 9.468 12.368 -7.813 1.00 47.94 98 ASP A C 1
ATOM 780 O O . ASP A 1 98 ? 10.528 12.985 -7.761 1.00 47.94 98 ASP A O 1
ATOM 784 N N . GLY A 1 99 ? 8.514 12.582 -6.901 1.00 46.28 99 GLY A N 1
ATOM 785 C CA . GLY A 1 99 ? 8.573 13.488 -5.755 1.00 46.28 99 GLY A CA 1
ATOM 786 C C . GLY A 1 99 ? 8.943 12.834 -4.420 1.00 46.28 99 GLY A C 1
ATOM 787 O O . GLY A 1 99 ? 9.010 13.543 -3.421 1.00 46.28 99 GLY A O 1
ATOM 788 N N . GLY A 1 100 ? 9.234 11.527 -4.373 1.00 43.09 1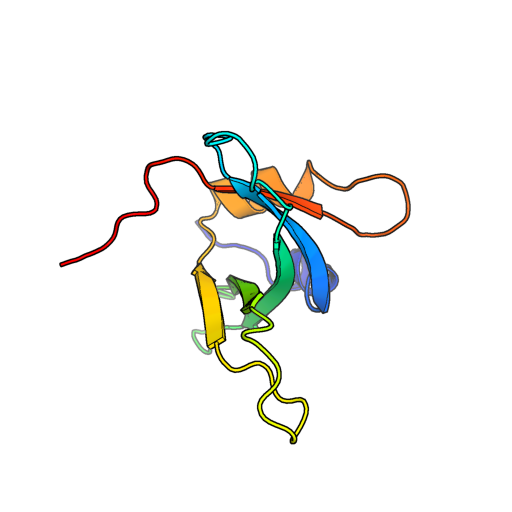00 GLY A N 1
ATOM 789 C CA . GLY A 1 100 ? 9.682 10.812 -3.162 1.00 43.09 100 GLY A CA 1
ATOM 790 C C . GLY A 1 100 ? 11.059 11.226 -2.612 1.00 43.09 100 GLY A C 1
ATOM 791 O O . GLY A 1 100 ? 11.625 10.534 -1.770 1.00 43.09 100 GLY A O 1
ATOM 792 N N . ARG A 1 101 ? 11.627 12.352 -3.064 1.00 34.47 101 ARG A N 1
ATOM 793 C CA . ARG A 1 101 ? 12.789 12.972 -2.425 1.00 34.47 101 ARG A CA 1
ATOM 794 C C . ARG A 1 101 ? 12.338 13.713 -1.171 1.00 34.47 101 ARG A C 1
ATOM 796 O O . ARG A 1 101 ? 11.903 14.857 -1.236 1.00 34.47 101 ARG A O 1
ATOM 803 N N . SER A 1 102 ? 12.547 13.098 -0.018 1.00 41.81 102 SER A N 1
ATOM 804 C CA . SER A 1 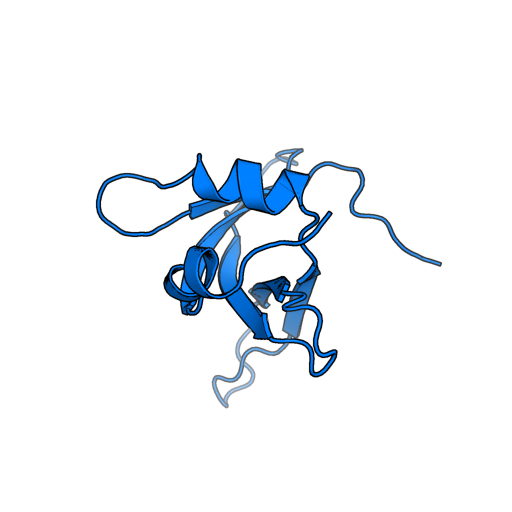102 ? 12.950 13.856 1.165 1.00 41.81 102 SER A CA 1
ATOM 805 C C . SER A 1 102 ? 14.357 13.427 1.530 1.00 41.81 102 SER A C 1
ATOM 807 O O . SER A 1 102 ? 14.516 12.387 2.149 1.00 41.81 102 SER A O 1
ATOM 809 N N . VAL A 1 103 ? 15.356 14.197 1.095 1.00 30.67 103 VAL A N 1
ATOM 810 C CA . VAL A 1 103 ? 16.583 14.484 1.862 1.00 30.67 103 VAL A CA 1
ATOM 811 C C . VAL A 1 103 ? 17.365 15.597 1.152 1.00 30.67 103 VAL A C 1
ATOM 813 O O . VAL A 1 103 ? 17.366 15.632 -0.086 1.00 30.67 103 VAL A O 1
ATOM 816 N N . PRO A 1 104 ? 18.040 16.499 1.886 1.00 35.72 104 PRO A N 1
ATOM 817 C CA . PRO A 1 104 ? 18.439 16.402 3.296 1.00 35.72 104 PRO A CA 1
ATOM 818 C C . PRO A 1 104 ? 17.482 17.062 4.294 1.00 35.72 104 PRO A C 1
ATOM 820 O O . PRO A 1 104 ? 16.898 18.117 3.960 1.00 35.72 104 PRO A O 1
#

Organism: NCBI:txid2597822

Solvent-accessible surface area (backbone atoms only — not comparable to full-atom values): 6285 Å² total; per-residue (Å²): 138,80,47,62,48,83,80,49,55,79,47,42,74,27,43,30,40,39,32,67,64,68,73,58,85,95,68,73,67,62,42,58,26,32,32,44,62,40,81,45,93,55,100,71,52,41,50,50,44,30,37,40,32,59,39,78,50,81,64,56,97,78,76,56,70,74,44,75,48,77,45,77,50,51,73,68,50,50,58,49,36,71,72,30,56,51,77,98,69,62,32,27,46,43,68,48,58,96,72,79,75,85,77,134

Secondary structure (DSSP, 8-state):
----HHHHGGGTT-EEEEEESS--TT---PEEEEEEEEE-SSTTT-EEEEEEEEE--S--TT---SEEEEEEPPHHHHHHHHT-EEGGGTEEEEEE-TT-----

Radius of gyration: 14.94 Å; Cα contacts (8 Å, |Δi|>4): 175; chains: 1; bounding box: 36×33×40 Å